Protein AF-A0A519Y6R6-F1 (afdb_monomer_lite)

Secondary structure (DSSP, 8-state):
-------HHHHHGGGGTS-HHHH-TTSHHHHHHHHHHHHHHHHH-S---TT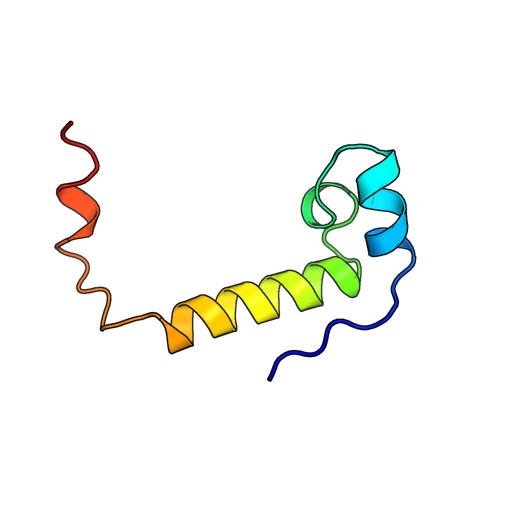GGGTTT--

Structure (mmCIF, N/CA/C/O backbone):
data_AF-A0A519Y6R6-F1
#
_entry.id   AF-A0A519Y6R6-F1
#
loop_
_atom_site.group_PDB
_atom_site.id
_atom_site.type_symbol
_atom_site.label_atom_id
_atom_site.label_alt_id
_atom_site.label_comp_id
_atom_site.label_asym_id
_atom_site.label_entity_id
_atom_site.label_seq_id
_atom_site.pdbx_PDB_ins_code
_atom_site.Cartn_x
_atom_site.Cartn_y
_atom_site.Cartn_z
_atom_site.occupancy
_atom_site.B_iso_or_equiv
_atom_site.auth_seq_id
_atom_site.auth_comp_id
_atom_site.auth_asym_id
_atom_site.auth_atom_id
_atom_site.pdbx_PDB_model_num
ATOM 1 N N . ASP A 1 1 ? -1.031 6.598 12.423 1.00 77.69 1 ASP A N 1
ATOM 2 C CA . ASP A 1 1 ? 0.043 5.802 13.046 1.00 77.69 1 ASP A CA 1
ATOM 3 C C . ASP A 1 1 ? 0.761 4.919 12.038 1.00 77.69 1 ASP A C 1
ATOM 5 O O . ASP A 1 1 ? 1.957 4.692 12.172 1.00 77.69 1 ASP A O 1
ATOM 9 N N . THR A 1 2 ? 0.092 4.505 10.968 1.00 93.56 2 THR A N 1
ATOM 10 C CA . THR A 1 2 ? 0.707 3.857 9.811 1.00 93.56 2 THR A CA 1
ATOM 11 C C . THR A 1 2 ? 1.700 4.789 9.109 1.00 93.56 2 THR A C 1
ATOM 13 O O . THR A 1 2 ? 1.356 5.906 8.723 1.00 93.56 2 THR A O 1
ATOM 16 N N . ILE A 1 3 ? 2.937 4.318 8.917 1.00 95.25 3 ILE A N 1
ATOM 17 C CA . ILE A 1 3 ? 4.004 5.036 8.203 1.00 95.25 3 ILE A CA 1
ATOM 18 C C . ILE A 1 3 ? 4.104 4.502 6.773 1.00 95.25 3 ILE A C 1
ATOM 20 O O . ILE A 1 3 ? 4.200 3.292 6.560 1.00 95.25 3 ILE A O 1
ATOM 24 N N . ILE A 1 4 ? 4.144 5.410 5.795 1.00 95.38 4 ILE A N 1
ATOM 25 C CA . ILE A 1 4 ? 4.390 5.073 4.389 1.00 95.38 4 ILE A CA 1
ATOM 26 C C . ILE A 1 4 ? 5.895 5.211 4.097 1.00 95.38 4 ILE A C 1
ATOM 28 O O . ILE A 1 4 ? 6.410 6.332 4.065 1.00 95.38 4 ILE A O 1
ATOM 32 N N . PRO A 1 5 ? 6.640 4.105 3.906 1.00 92.69 5 PRO A N 1
ATOM 33 C CA . PRO A 1 5 ? 8.067 4.170 3.619 1.00 92.69 5 PRO A CA 1
ATOM 34 C C . PRO A 1 5 ? 8.321 4.565 2.161 1.00 92.69 5 PRO A C 1
ATOM 36 O O . PRO A 1 5 ? 7.506 4.312 1.271 1.00 92.69 5 PRO A O 1
ATOM 39 N N . ARG A 1 6 ? 9.515 5.102 1.879 1.00 95.62 6 ARG A N 1
ATOM 40 C CA . ARG A 1 6 ? 9.964 5.300 0.495 1.00 95.62 6 ARG A CA 1
ATOM 41 C C . ARG A 1 6 ? 10.017 3.948 -0.218 1.00 95.62 6 ARG A C 1
ATOM 43 O O . ARG A 1 6 ? 10.725 3.039 0.212 1.00 95.62 6 ARG A O 1
ATOM 50 N N . ASN A 1 7 ? 9.285 3.824 -1.319 1.00 96.00 7 ASN A N 1
ATOM 51 C CA . ASN A 1 7 ? 9.163 2.579 -2.062 1.00 96.00 7 ASN A CA 1
ATOM 52 C C . ASN A 1 7 ? 9.175 2.846 -3.577 1.00 96.00 7 ASN A C 1
ATOM 54 O O . ASN A 1 7 ? 8.529 3.780 -4.052 1.00 96.00 7 ASN A O 1
ATOM 58 N N . VAL A 1 8 ? 9.924 2.030 -4.327 1.00 96.62 8 VAL A N 1
ATOM 59 C CA . VAL A 1 8 ? 10.089 2.189 -5.783 1.00 96.62 8 VAL A CA 1
ATOM 60 C C . VAL A 1 8 ? 8.780 1.904 -6.522 1.00 96.62 8 VAL A C 1
ATOM 62 O O . VAL A 1 8 ? 8.370 2.733 -7.324 1.00 96.62 8 VAL A O 1
ATOM 65 N N . LYS A 1 9 ? 8.082 0.811 -6.176 1.00 95.56 9 LYS A N 1
ATOM 66 C CA . LYS A 1 9 ? 6.786 0.416 -6.763 1.00 95.56 9 LYS A CA 1
ATOM 67 C C . LYS A 1 9 ? 5.717 1.491 -6.581 1.00 95.56 9 LYS A C 1
ATOM 69 O O . LYS A 1 9 ? 4.982 1.832 -7.501 1.00 95.56 9 LYS A O 1
ATOM 74 N N . LEU A 1 10 ? 5.694 2.087 -5.394 1.00 95.25 10 LEU A N 1
ATOM 75 C CA . LEU A 1 10 ? 4.831 3.224 -5.092 1.00 95.25 10 LEU A CA 1
ATOM 76 C C . LEU A 1 10 ? 5.192 4.473 -5.908 1.00 95.25 10 LEU A C 1
ATOM 78 O O . LEU A 1 10 ? 4.301 5.212 -6.306 1.00 95.25 10 LEU A O 1
ATOM 82 N N . SER A 1 11 ? 6.481 4.713 -6.157 1.00 96.56 11 SER A N 1
ATOM 83 C CA . SER A 1 11 ? 6.941 5.891 -6.906 1.00 96.56 11 SER A CA 1
ATOM 84 C C . SER A 1 11 ? 6.749 5.752 -8.420 1.00 96.56 11 SER A C 1
ATOM 86 O O . SER A 1 11 ? 6.604 6.763 -9.098 1.00 96.56 11 SER A O 1
ATOM 88 N N . GLU A 1 12 ? 6.763 4.530 -8.960 1.00 97.06 12 GLU A N 1
ATOM 89 C CA . GLU A 1 12 ? 6.583 4.280 -10.397 1.00 97.06 12 GLU A CA 1
ATOM 90 C C . GLU A 1 12 ? 5.111 4.180 -10.811 1.00 97.06 12 GLU A C 1
ATOM 92 O O . GLU A 1 12 ? 4.764 4.582 -11.918 1.00 97.06 12 GLU A O 1
ATOM 97 N N . SER A 1 13 ? 4.237 3.725 -9.909 1.00 97.12 13 SER A N 1
ATOM 98 C CA . SER A 1 13 ? 2.788 3.607 -10.122 1.00 97.12 13 SER A CA 1
ATOM 99 C C . SER A 1 13 ? 2.139 4.848 -10.779 1.00 97.12 13 SER A C 1
ATOM 101 O O . SER A 1 13 ? 1.425 4.669 -11.769 1.00 97.12 13 SER A O 1
ATOM 103 N N . PRO A 1 14 ? 2.424 6.097 -10.346 1.00 96.31 14 PRO A N 1
ATOM 104 C CA . PRO A 1 14 ? 1.901 7.302 -10.995 1.00 96.31 14 PRO A CA 1
ATOM 105 C C . PRO A 1 14 ? 2.283 7.437 -12.473 1.00 96.31 14 PRO A C 1
ATOM 107 O O . PRO A 1 14 ? 1.463 7.871 -13.276 1.00 96.31 14 PRO A O 1
ATOM 110 N N . SER A 1 15 ? 3.495 7.026 -12.856 1.00 97.50 15 SER A N 1
ATOM 111 C CA . SER A 1 15 ? 3.960 7.062 -14.249 1.00 97.50 15 SER A CA 1
ATOM 112 C C . SER A 1 15 ? 3.197 6.082 -15.140 1.00 97.50 15 SER A C 1
ATOM 114 O O . SER A 1 15 ? 3.019 6.343 -16.327 1.00 97.50 15 SER A O 1
ATOM 116 N N . PHE A 1 16 ? 2.727 4.970 -14.569 1.00 96.06 16 PHE A N 1
ATOM 117 C CA . PHE A 1 16 ? 1.866 4.002 -15.251 1.00 96.06 16 PHE A CA 1
ATOM 118 C C . PHE A 1 16 ? 0.383 4.397 -15.230 1.00 96.06 16 PHE A C 1
ATOM 120 O O . PHE A 1 16 ? -0.430 3.731 -15.865 1.00 96.06 16 PHE A O 1
ATOM 127 N N . GLY A 1 17 ? 0.012 5.459 -14.506 1.00 97.44 17 GLY A N 1
ATOM 128 C CA . GLY A 1 17 ? -1.373 5.922 -14.400 1.00 97.44 17 GLY A CA 1
ATOM 129 C C . GLY A 1 17 ? -2.299 4.962 -13.649 1.00 97.44 17 GLY A C 1
ATOM 130 O O . GLY A 1 17 ? -3.516 5.075 -13.770 1.00 97.44 17 GLY A O 1
ATOM 131 N N . ILE A 1 18 ? -1.745 4.020 -12.882 1.00 97.06 18 ILE A N 1
ATOM 132 C CA . ILE A 1 18 ? -2.511 3.042 -12.103 1.00 97.06 18 ILE A CA 1
ATOM 133 C C . ILE A 1 18 ? -2.129 3.126 -10.622 1.00 97.06 18 ILE A C 1
ATOM 135 O O . ILE A 1 18 ? -0.960 3.364 -10.319 1.00 97.06 18 ILE A O 1
ATOM 139 N N . PRO A 1 19 ? -3.062 2.919 -9.677 1.00 96.69 19 PRO A N 1
ATOM 140 C CA . PRO A 1 19 ? -2.751 2.883 -8.249 1.00 96.69 19 PRO A CA 1
ATOM 141 C C . PRO A 1 19 ? -1.721 1.807 -7.897 1.00 96.69 19 PRO A C 1
ATOM 143 O O . PRO A 1 19 ? -1.703 0.740 -8.510 1.00 96.69 19 PRO A O 1
ATOM 146 N N . VAL A 1 20 ? -0.930 2.035 -6.844 1.00 96.81 20 VAL A N 1
ATOM 147 C CA . VAL A 1 20 ? 0.110 1.089 -6.391 1.00 96.81 20 VAL A CA 1
ATOM 148 C C . VAL A 1 20 ? -0.446 -0.307 -6.094 1.00 96.81 20 VAL A C 1
ATOM 150 O O . VAL A 1 20 ? 0.236 -1.295 -6.330 1.00 96.81 20 VAL A O 1
ATOM 153 N N . ILE A 1 21 ? -1.701 -0.387 -5.643 1.00 96.88 21 ILE A N 1
ATOM 154 C CA . ILE A 1 21 ? -2.403 -1.641 -5.345 1.00 96.88 21 ILE A CA 1
ATOM 155 C C . ILE A 1 21 ? -2.611 -2.466 -6.624 1.00 96.88 21 ILE A C 1
ATOM 157 O O . ILE A 1 21 ? -2.460 -3.681 -6.594 1.00 96.88 21 ILE A O 1
ATOM 161 N N . LEU A 1 22 ? -2.924 -1.809 -7.748 1.00 96.62 22 LEU A N 1
ATOM 162 C CA . LEU A 1 22 ? -3.077 -2.469 -9.050 1.00 96.62 22 LEU A CA 1
ATOM 163 C C . LEU A 1 22 ? -1.736 -2.686 -9.753 1.00 96.62 22 LEU A C 1
ATOM 165 O O . LEU A 1 22 ? -1.593 -3.630 -10.521 1.00 96.62 22 LEU A O 1
ATOM 169 N N . HIS A 1 23 ? -0.763 -1.811 -9.502 1.00 96.19 23 HIS A N 1
ATOM 170 C CA . HIS A 1 23 ? 0.577 -1.925 -10.062 1.00 96.19 23 HIS A CA 1
ATOM 171 C C . HIS A 1 23 ? 1.350 -3.113 -9.469 1.00 96.19 23 HIS A C 1
ATOM 173 O O . HIS A 1 23 ? 1.954 -3.889 -10.203 1.00 96.19 23 HIS A O 1
ATOM 179 N N . ASP A 1 24 ? 1.366 -3.232 -8.139 1.00 96.00 24 ASP A N 1
ATOM 180 C CA . ASP A 1 24 ? 2.027 -4.312 -7.406 1.00 96.00 24 ASP A CA 1
ATOM 181 C C . ASP A 1 24 ? 1.442 -4.410 -5.985 1.00 96.00 24 ASP A C 1
ATOM 183 O O . ASP A 1 24 ? 1.877 -3.711 -5.058 1.00 96.00 24 ASP A O 1
ATOM 187 N N . ALA A 1 25 ? 0.446 -5.285 -5.826 1.00 95.19 25 ALA A N 1
ATOM 188 C CA . ALA A 1 25 ? -0.275 -5.497 -4.572 1.00 95.19 25 ALA A CA 1
ATOM 189 C C . ALA A 1 25 ? 0.611 -6.048 -3.440 1.00 95.19 25 ALA A C 1
ATOM 191 O O . ALA A 1 25 ? 0.334 -5.796 -2.267 1.00 95.19 25 ALA A O 1
ATOM 192 N N . GLU A 1 26 ? 1.683 -6.771 -3.774 1.00 95.56 26 GLU A N 1
ATOM 193 C CA . GLU A 1 26 ? 2.604 -7.361 -2.795 1.00 95.56 26 GLU A CA 1
ATOM 194 C C . GLU A 1 26 ? 3.697 -6.372 -2.360 1.00 95.56 26 GLU A C 1
ATOM 196 O O . GLU A 1 26 ? 4.434 -6.608 -1.395 1.00 95.56 26 GLU A O 1
ATOM 201 N N . SER A 1 27 ? 3.807 -5.227 -3.040 1.00 96.25 27 SER A N 1
ATOM 202 C CA . SER A 1 27 ? 4.784 -4.206 -2.691 1.00 96.25 27 SER A CA 1
ATOM 203 C C . SER A 1 27 ? 4.551 -3.646 -1.286 1.00 96.25 27 SER A C 1
ATOM 205 O O . SER A 1 27 ? 3.430 -3.377 -0.852 1.00 96.25 27 SER A O 1
ATOM 207 N N . LYS A 1 28 ? 5.649 -3.347 -0.579 1.00 96.12 28 LYS A N 1
ATOM 208 C CA . LYS A 1 28 ? 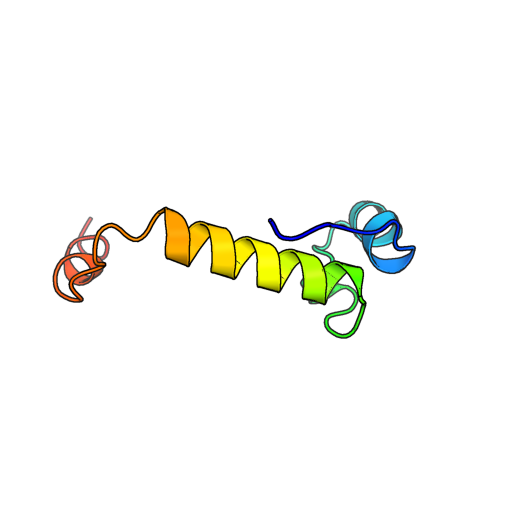5.585 -2.704 0.748 1.00 96.12 28 LYS A CA 1
ATOM 209 C C . LYS A 1 28 ? 4.784 -1.397 0.728 1.00 96.12 28 LYS A C 1
ATOM 211 O O . LYS A 1 28 ? 4.134 -1.073 1.711 1.00 96.12 28 LYS A O 1
ATOM 216 N N . GLY A 1 29 ? 4.832 -0.657 -0.385 1.00 95.88 29 GLY A N 1
ATOM 217 C CA . GLY A 1 29 ? 4.055 0.569 -0.565 1.00 95.88 29 GLY A CA 1
ATOM 218 C C . GLY A 1 29 ? 2.550 0.305 -0.609 1.00 95.88 29 GLY A C 1
ATOM 219 O O . GLY A 1 29 ? 1.808 0.975 0.106 1.00 95.88 29 GLY A O 1
ATOM 220 N N . ALA A 1 30 ? 2.108 -0.692 -1.383 1.00 97.06 30 ALA A N 1
ATOM 221 C CA . ALA A 1 30 ? 0.702 -1.090 -1.441 1.00 97.06 30 ALA A CA 1
ATOM 222 C C . ALA A 1 30 ? 0.190 -1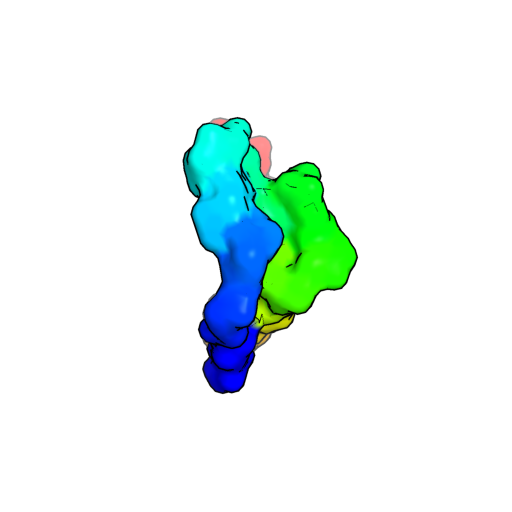.563 -0.077 1.00 97.06 30 ALA A C 1
ATOM 224 O O . ALA A 1 30 ? -0.828 -1.066 0.402 1.00 97.06 30 ALA A O 1
ATOM 225 N N . VAL A 1 31 ? 0.940 -2.440 0.594 1.00 96.94 31 VAL A N 1
ATOM 226 C CA . VAL A 1 31 ? 0.579 -2.950 1.925 1.00 96.94 31 VAL A CA 1
ATOM 227 C C . VAL A 1 31 ? 0.468 -1.816 2.951 1.00 96.94 31 VAL A C 1
ATOM 229 O O . VAL A 1 31 ? -0.501 -1.758 3.704 1.00 96.94 31 VAL A O 1
ATOM 232 N N . SER A 1 32 ? 1.413 -0.871 2.962 1.00 97.00 32 SER A N 1
ATOM 233 C CA . SER A 1 32 ? 1.345 0.299 3.846 1.00 97.00 32 SER A CA 1
ATOM 234 C C . SER A 1 32 ? 0.116 1.175 3.576 1.00 97.00 32 SER A C 1
ATOM 236 O O . SER A 1 32 ? -0.494 1.656 4.528 1.00 97.00 32 SER A O 1
ATOM 238 N N . TYR A 1 33 ? -0.283 1.358 2.313 1.00 96.12 33 TYR A N 1
ATOM 239 C CA . TYR A 1 33 ? -1.505 2.097 1.977 1.00 96.12 33 TYR A CA 1
ATOM 240 C C . TYR A 1 33 ? -2.779 1.365 2.410 1.00 96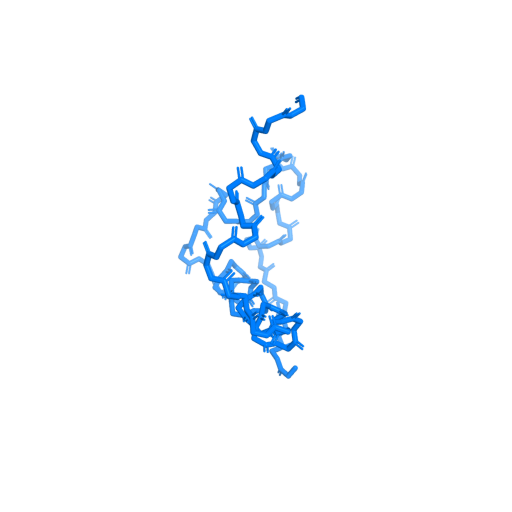.12 33 TYR A C 1
ATOM 242 O O . TYR A 1 33 ? -3.701 2.012 2.898 1.00 96.12 33 TYR A O 1
ATOM 250 N N . LEU A 1 34 ? -2.828 0.036 2.291 1.00 95.75 34 LEU A N 1
ATOM 251 C CA . LEU A 1 34 ? -3.957 -0.763 2.781 1.00 95.75 34 LEU A CA 1
ATOM 252 C C . LEU A 1 34 ? -4.084 -0.689 4.307 1.00 95.75 34 LEU A C 1
ATOM 254 O O . LEU A 1 34 ? -5.183 -0.512 4.828 1.00 95.75 34 LEU A O 1
ATOM 258 N N . ASN A 1 35 ? -2.961 -0.752 5.024 1.00 96.06 35 ASN A N 1
ATOM 259 C CA . ASN A 1 35 ? -2.946 -0.575 6.476 1.00 96.06 35 ASN A CA 1
ATOM 260 C C . ASN A 1 35 ? -3.422 0.826 6.878 1.00 96.06 35 ASN A C 1
ATOM 262 O O . ASN A 1 35 ? -4.198 0.964 7.820 1.00 96.06 35 ASN A O 1
ATOM 266 N N . LEU A 1 36 ? -3.012 1.857 6.132 1.00 95.25 36 LEU A N 1
ATOM 267 C CA . LEU A 1 36 ? -3.471 3.221 6.369 1.00 95.25 36 LEU A CA 1
ATOM 268 C C . LEU A 1 36 ? -4.974 3.354 6.104 1.00 95.25 36 LEU A C 1
ATOM 270 O O . LEU A 1 36 ? -5.673 3.968 6.900 1.00 95.25 36 LEU A O 1
ATOM 274 N N . ALA A 1 37 ? -5.482 2.767 5.018 1.00 94.06 37 ALA A N 1
ATOM 275 C CA . ALA A 1 37 ? -6.910 2.767 4.720 1.00 94.06 37 ALA A CA 1
ATOM 276 C C . ALA A 1 37 ? -7.711 2.106 5.850 1.00 94.06 37 ALA A C 1
ATOM 278 O O . ALA A 1 37 ? -8.710 2.662 6.299 1.00 94.06 37 ALA A O 1
ATOM 279 N N . ARG A 1 38 ? -7.231 0.969 6.368 1.00 92.94 38 ARG A N 1
ATOM 280 C CA . ARG A 1 38 ? -7.826 0.304 7.530 1.00 92.94 38 ARG A CA 1
ATOM 281 C C . ARG A 1 38 ? -7.825 1.197 8.769 1.00 92.94 38 ARG A C 1
ATOM 283 O O . ARG A 1 38 ? -8.853 1.306 9.420 1.00 92.94 38 ARG A O 1
ATOM 290 N N . GLU A 1 39 ? -6.712 1.862 9.066 1.00 93.94 39 GLU A N 1
ATOM 291 C CA . GLU A 1 39 ? -6.628 2.793 10.196 1.00 93.94 39 GLU A CA 1
ATOM 292 C C . GLU A 1 39 ? -7.615 3.959 10.047 1.00 93.94 39 GLU A C 1
ATOM 294 O O . GLU A 1 39 ? -8.260 4.350 11.015 1.00 93.94 39 GLU A O 1
ATOM 299 N N . ILE A 1 40 ? -7.752 4.512 8.838 1.00 92.62 40 ILE A N 1
ATOM 300 C CA . ILE A 1 40 ? -8.719 5.575 8.543 1.00 92.62 40 ILE A CA 1
ATOM 301 C C . ILE A 1 40 ? -10.140 5.069 8.780 1.00 92.62 40 ILE A C 1
ATOM 303 O O . ILE A 1 40 ? -10.916 5.763 9.427 1.00 92.62 40 ILE A O 1
ATOM 307 N N . VAL A 1 41 ? -10.474 3.866 8.306 1.00 90.12 41 VAL A N 1
ATOM 308 C CA . VAL A 1 41 ? -11.782 3.251 8.564 1.00 90.12 41 VAL A CA 1
ATOM 309 C C . VAL A 1 41 ? -11.987 3.051 10.060 1.00 90.12 41 VAL A C 1
ATOM 311 O O . VAL A 1 41 ? -13.010 3.475 10.566 1.00 90.12 41 VAL A O 1
ATOM 314 N N . GLU A 1 42 ? -11.032 2.493 10.797 1.00 89.88 42 GLU A N 1
ATOM 315 C CA . GLU A 1 42 ? -11.165 2.260 12.244 1.00 89.88 42 GLU A CA 1
ATOM 316 C C . GLU A 1 42 ? -11.300 3.566 13.046 1.00 89.88 42 GLU A C 1
ATOM 318 O O . GLU A 1 42 ? -12.040 3.611 14.024 1.00 89.88 42 GLU A O 1
ATOM 323 N N . LYS A 1 43 ? -10.626 4.645 12.627 1.00 87.94 43 LYS A N 1
ATOM 324 C CA . LYS A 1 43 ? -10.701 5.962 13.284 1.00 87.94 43 LYS A CA 1
ATOM 325 C C . LYS A 1 43 ? -11.944 6.761 12.900 1.00 87.94 43 LYS A C 1
ATOM 327 O O . LYS A 1 43 ? -12.424 7.543 13.715 1.00 87.94 43 LYS A O 1
ATOM 332 N N . ASN A 1 44 ? -12.436 6.585 11.675 1.00 85.25 44 ASN A N 1
ATOM 333 C CA . ASN A 1 44 ? -13.602 7.299 11.153 1.00 85.25 44 ASN A CA 1
ATOM 334 C C . ASN A 1 44 ? -14.900 6.505 11.283 1.00 85.25 44 ASN A C 1
ATOM 336 O O . ASN A 1 44 ? -15.967 7.082 11.094 1.00 85.25 44 ASN A O 1
ATOM 340 N N . SER A 1 45 ? -14.824 5.216 11.619 1.00 65.56 45 SER A N 1
ATOM 341 C CA . SER A 1 45 ? -15.968 4.431 12.062 1.00 65.56 45 SER A CA 1
ATOM 342 C C . SER A 1 45 ? -16.417 4.972 13.421 1.00 65.56 45 SER A C 1
ATOM 344 O O . SER A 1 45 ? -16.125 4.413 14.475 1.00 65.56 45 SER A O 1
ATOM 346 N N . VAL A 1 46 ? -17.185 6.064 13.373 1.00 61.81 46 VAL A N 1
ATOM 347 C CA . VAL A 1 46 ? -18.516 6.062 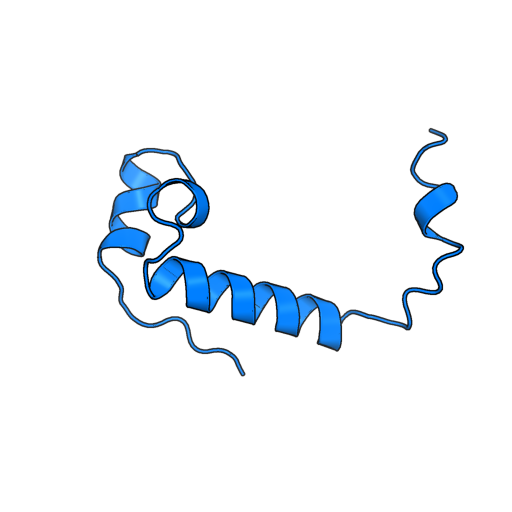13.986 1.00 61.81 46 VAL A CA 1
ATOM 348 C C . VAL A 1 46 ? -19.087 4.690 13.671 1.00 61.81 46 VAL A C 1
ATOM 350 O O . VAL A 1 46 ? -19.066 4.327 12.498 1.00 61.81 46 VAL A O 1
ATOM 353 N N . GLU A 1 47 ? -19.427 3.900 14.691 1.00 55.78 47 GLU A N 1
ATOM 354 C CA . GLU A 1 47 ? -19.997 2.557 14.555 1.00 55.78 47 GLU A CA 1
ATOM 355 C C . GLU A 1 47 ? -20.818 2.477 13.269 1.00 55.78 47 GLU A C 1
ATOM 357 O O . GLU A 1 47 ? -21.903 3.049 13.200 1.00 55.78 47 GLU A O 1
ATOM 362 N N . ALA A 1 48 ? -20.256 1.871 12.217 1.00 55.34 48 ALA A N 1
ATOM 363 C CA . ALA A 1 48 ? -20.970 1.691 10.968 1.00 55.34 48 ALA A CA 1
ATOM 364 C C . ALA A 1 48 ? -22.001 0.614 11.272 1.00 55.34 48 ALA A C 1
ATOM 366 O O . ALA A 1 48 ? -21.757 -0.583 11.105 1.00 55.34 48 ALA A O 1
ATOM 367 N N . ASN A 1 49 ? -23.107 1.055 11.863 1.00 56.81 49 ASN A N 1
ATOM 368 C CA . ASN A 1 49 ? -24.256 0.237 12.124 1.00 56.81 49 ASN A CA 1
ATOM 369 C C . ASN A 1 49 ? -24.708 -0.221 10.731 1.00 56.81 49 ASN A C 1
ATOM 371 O O . ASN A 1 49 ? -24.961 0.629 9.875 1.00 56.81 49 ASN A O 1
ATOM 375 N N . PRO A 1 50 ? -24.739 -1.530 10.444 1.00 59.12 50 PRO A N 1
ATOM 376 C CA . PRO A 1 50 ? -24.931 -2.045 9.088 1.00 59.12 50 PRO A CA 1
ATOM 377 C C . PRO A 1 50 ? -26.287 -1.686 8.440 1.00 59.12 50 PRO A C 1
ATOM 379 O O . PRO A 1 50 ? -26.551 -2.131 7.329 1.00 59.12 50 PRO A O 1
ATOM 382 N N . GLU A 1 51 ? -27.133 -0.886 9.099 1.00 57.97 51 GLU A N 1
ATOM 383 C CA . GLU A 1 51 ? -28.397 -0.359 8.573 1.00 57.97 51 GLU A CA 1
ATOM 384 C C . GLU A 1 51 ? -28.245 0.866 7.650 1.00 57.97 51 GLU A C 1
ATOM 386 O O . GLU A 1 51 ? -29.045 0.999 6.731 1.00 57.97 51 GLU A O 1
ATOM 391 N N . GLU A 1 52 ? -27.229 1.729 7.803 1.00 55.28 52 GLU A N 1
ATOM 392 C CA . GLU A 1 52 ? -27.152 2.981 7.010 1.00 55.28 52 GLU A CA 1
ATOM 393 C C . GLU A 1 52 ? -26.654 2.779 5.565 1.00 55.28 52 GLU A C 1
ATOM 395 O O . GLU A 1 52 ? -26.924 3.596 4.688 1.00 55.28 52 GLU A O 1
ATOM 400 N N . ALA A 1 53 ? -25.979 1.664 5.268 1.00 54.75 53 ALA A N 1
ATOM 401 C CA . ALA A 1 53 ? -25.455 1.386 3.926 1.00 54.75 53 ALA A CA 1
ATOM 402 C C . ALA A 1 53 ? -26.539 1.009 2.893 1.00 54.75 53 ALA A C 1
ATOM 404 O O . ALA A 1 53 ? -26.250 0.985 1.700 1.00 54.75 53 ALA A O 1
ATOM 405 N N . ALA A 1 54 ? -27.769 0.707 3.327 1.00 54.66 54 A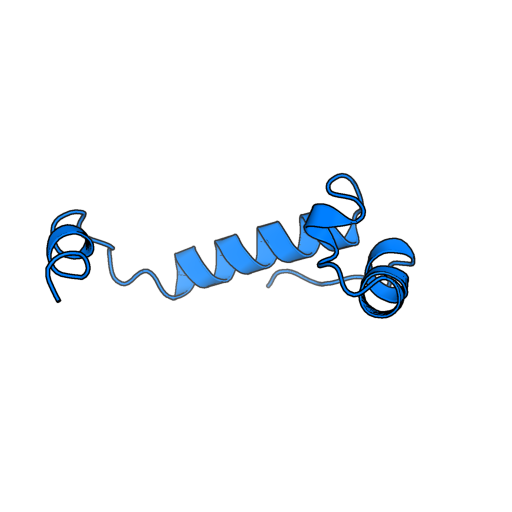LA A N 1
ATOM 406 C CA . ALA A 1 54 ? -28.872 0.357 2.428 1.00 54.66 54 ALA A CA 1
ATOM 407 C C . ALA A 1 54 ? -29.601 1.585 1.845 1.00 54.66 54 ALA A C 1
ATOM 409 O O . ALA A 1 54 ? -30.356 1.439 0.884 1.00 54.66 54 ALA A O 1
ATOM 410 N N . GLU A 1 55 ? -29.395 2.784 2.401 1.00 54.66 55 GLU A N 1
ATOM 411 C CA . GLU A 1 55 ? -30.110 3.991 1.960 1.00 54.66 55 GLU A CA 1
ATOM 412 C C . GLU A 1 55 ? -29.392 4.733 0.818 1.00 54.66 55 GLU A C 1
ATOM 414 O O . GLU A 1 55 ? -30.052 5.368 -0.004 1.00 54.66 55 GLU A O 1
ATOM 419 N N . ASP A 1 56 ? -28.069 4.582 0.688 1.00 49.31 56 ASP A N 1
ATOM 420 C CA . ASP A 1 56 ? -27.267 5.259 -0.350 1.00 49.31 56 ASP A CA 1
ATOM 421 C C . ASP A 1 56 ? -27.329 4.559 -1.731 1.00 49.31 56 ASP A C 1
ATOM 423 O O . ASP A 1 56 ? -26.772 5.048 -2.712 1.00 49.31 56 ASP A O 1
ATOM 427 N N . GLU A 1 57 ? -28.035 3.422 -1.837 1.00 50.53 57 GLU A N 1
ATOM 428 C CA . GLU A 1 57 ? -28.298 2.708 -3.104 1.00 50.53 57 GLU A CA 1
ATOM 429 C C . GLU A 1 57 ? -29.678 3.060 -3.721 1.00 50.53 57 GLU A C 1
ATOM 431 O O . GLU A 1 57 ? -30.061 2.498 -4.747 1.00 50.53 57 GLU A O 1
ATOM 436 N N . LEU A 1 58 ? -30.438 3.995 -3.121 1.00 41.34 58 LEU A N 1
ATOM 437 C CA . LEU A 1 58 ? -31.801 4.377 -3.545 1.00 41.34 58 LEU A CA 1
ATOM 438 C C . LEU A 1 58 ? -31.955 5.802 -4.122 1.00 41.34 58 LEU A C 1
ATOM 440 O O . LEU A 1 58 ? -33.083 6.301 -4.199 1.00 41.34 58 LEU A O 1
ATOM 444 N N . VAL A 1 59 ? -30.875 6.443 -4.587 1.00 39.19 59 VAL A N 1
ATOM 445 C CA . VAL A 1 59 ? -30.946 7.724 -5.332 1.00 39.19 59 VAL A CA 1
ATOM 446 C C . VAL A 1 59 ? -30.551 7.561 -6.795 1.00 39.19 59 VAL A C 1
ATOM 448 O O . VAL A 1 59 ? -29.455 7.027 -7.065 1.00 39.19 59 VAL A O 1
#

pLDDT: mean 84.41, std 18.26, range [39.19, 97.5]

Sequence (59 aa):
DTIIPRNVKLSESPSFGIPVILHDAESKGAVSYLNLAREIVEKNSVEANPEEAAEDELV

Radius of gyration: 15.32 Å; chains: 1; bounding box: 42×15×30 Å

Foldseek 3Di:
DQDQDDFPLCVCCVVVVHHSCVSPVPGPRNVSVVVVVVVCCVVVPPPVPVVVVVVVVPD